Protein AF-A0AAJ1PBZ9-F1 (afdb_monomer)

Sequence (49 aa):
MNKPRPTSGAQFKVGPRGGVVPYARVVHIDAGDRLPPTQEEGHRWRRRS

Radius of gyration: 10.26 Å; Cα contacts (8 Å, |Δi|>4): 83; chains: 1; bounding box: 25×22×24 Å

Secondary structure (DSSP, 8-state):
--PPPPPSEEEEEE-TTSPBPTTPPEEEE-TTPPPPPPSSTT-EEEE--

pLDDT: mean 73.84, std 10.81, range [37.62, 85.0]

Solvent-accessible surface area (backbone atoms only — not comparable to full-atom values): 3164 Å² total; per-residue (Å²): 133,88,75,78,68,50,69,60,44,49,29,34,43,22,30,70,85,68,42,87,41,86,87,46,58,73,44,80,44,53,63,75,45,78,80,75,84,61,97,52,88,66,42,42,80,40,75,61,126

Mean predicted aligned error: 7.33 Å

Organism: NCBI:txid630129

Foldseek 3Di:
DPDDFDAFAKKWKAALVRHDDVVTDIDGAHGPGDDDDDPDPSIDIDGDD

Structure (mmCIF, N/CA/C/O backbone):
data_AF-A0AAJ1PBZ9-F1
#
_entry.id   AF-A0AAJ1PBZ9-F1
#
loop_
_atom_site.group_PDB
_atom_site.id
_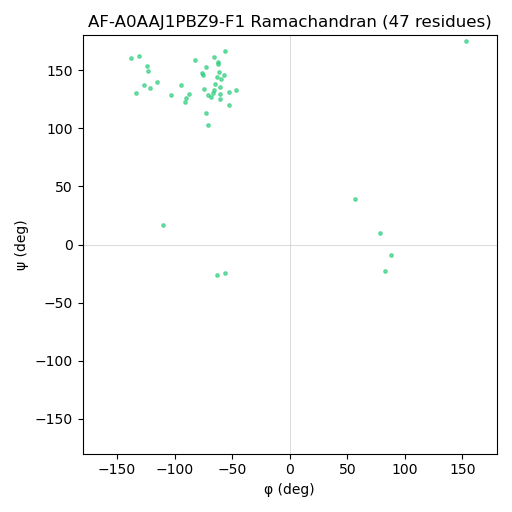atom_site.type_symbol
_atom_site.label_atom_id
_atom_site.label_alt_id
_atom_site.label_comp_id
_atom_site.label_asym_id
_atom_site.label_entity_id
_atom_site.label_seq_id
_atom_site.pdbx_PDB_ins_code
_atom_site.Cartn_x
_atom_site.Cartn_y
_atom_site.Cartn_z
_atom_site.occupancy
_atom_site.B_iso_or_equiv
_atom_site.auth_seq_id
_atom_site.auth_comp_id
_atom_site.auth_asym_id
_atom_site.auth_atom_id
_atom_site.pdbx_PDB_model_num
ATOM 1 N N . MET A 1 1 ? 12.225 12.551 3.010 1.00 37.62 1 MET A N 1
ATOM 2 C CA . MET A 1 1 ? 12.452 11.086 3.052 1.00 37.62 1 MET A CA 1
ATOM 3 C C . MET A 1 1 ? 12.149 10.492 1.682 1.00 37.62 1 MET A C 1
ATOM 5 O O . MET A 1 1 ? 10.985 10.450 1.300 1.00 37.62 1 MET A O 1
ATOM 9 N N . ASN A 1 2 ? 13.173 10.067 0.937 1.00 41.06 2 ASN A N 1
ATOM 10 C CA . ASN A 1 2 ? 12.996 9.343 -0.326 1.00 41.06 2 ASN A CA 1
ATOM 11 C C . ASN A 1 2 ? 12.466 7.938 -0.012 1.00 41.06 2 ASN A C 1
ATOM 13 O O . ASN A 1 2 ? 13.211 7.097 0.482 1.00 41.06 2 ASN A O 1
ATOM 17 N N . LYS A 1 3 ? 11.164 7.697 -0.221 1.00 50.00 3 LYS A N 1
ATOM 18 C CA . LYS A 1 3 ? 10.588 6.353 -0.064 1.00 50.00 3 LYS A CA 1
ATOM 19 C C . LYS A 1 3 ? 11.175 5.439 -1.156 1.00 50.00 3 LYS A C 1
ATOM 21 O O . LYS A 1 3 ? 11.162 5.849 -2.318 1.00 50.00 3 LYS A O 1
ATOM 26 N N . PRO A 1 4 ? 11.685 4.240 -0.817 1.00 54.81 4 PRO A N 1
ATOM 27 C CA . PRO A 1 4 ? 12.193 3.298 -1.810 1.00 54.81 4 PRO A CA 1
ATOM 28 C C . PRO A 1 4 ? 11.078 2.917 -2.789 1.00 54.81 4 PRO A C 1
ATOM 30 O O . PRO A 1 4 ? 9.912 2.809 -2.397 1.00 54.81 4 PRO A O 1
ATOM 33 N N . ARG A 1 5 ? 11.430 2.753 -4.070 1.00 59.16 5 ARG A N 1
ATOM 34 C CA . ARG A 1 5 ? 10.465 2.337 -5.094 1.00 59.16 5 ARG A CA 1
ATOM 35 C C . ARG A 1 5 ? 9.978 0.921 -4.773 1.00 59.16 5 ARG A C 1
ATOM 37 O O . ARG A 1 5 ? 10.789 0.087 -4.365 1.00 59.16 5 ARG A O 1
ATOM 44 N N . PRO A 1 6 ? 8.677 0.648 -4.919 1.00 59.88 6 PRO A N 1
ATOM 45 C CA . PRO A 1 6 ? 8.148 -0.680 -4.671 1.00 59.88 6 PRO A CA 1
ATOM 46 C C . PRO A 1 6 ? 8.739 -1.694 -5.656 1.00 59.88 6 PRO A C 1
ATOM 48 O O . PRO A 1 6 ? 8.985 -1.402 -6.825 1.00 59.88 6 PRO A O 1
ATOM 51 N N . THR A 1 7 ? 8.968 -2.902 -5.157 1.00 60.47 7 THR A N 1
ATOM 52 C CA . THR A 1 7 ? 9.208 -4.095 -5.972 1.00 60.47 7 THR A CA 1
ATOM 53 C C . THR A 1 7 ? 7.881 -4.568 -6.571 1.00 60.47 7 THR A C 1
ATOM 55 O O . THR A 1 7 ? 6.850 -4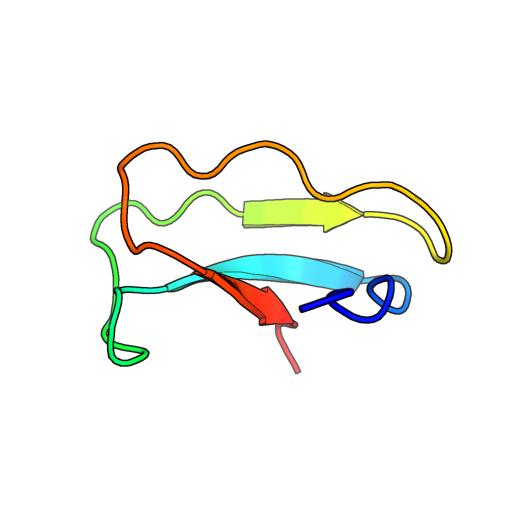.427 -5.908 1.00 60.47 7 THR A O 1
ATOM 58 N N . SER A 1 8 ? 7.894 -5.124 -7.794 1.00 62.19 8 SER A N 1
ATOM 59 C CA . SER A 1 8 ? 6.676 -5.567 -8.498 1.00 62.19 8 SER A CA 1
ATOM 60 C C . SER A 1 8 ? 5.754 -6.380 -7.589 1.00 62.19 8 SER A C 1
ATOM 62 O O . SER A 1 8 ? 6.208 -7.286 -6.879 1.00 62.19 8 SER A O 1
ATOM 64 N N . GLY A 1 9 ? 4.462 -6.063 -7.596 1.00 68.25 9 GLY A N 1
ATOM 65 C CA . GLY A 1 9 ? 3.456 -6.818 -6.852 1.00 68.25 9 GLY A CA 1
ATOM 66 C C . GLY A 1 9 ? 2.230 -6.003 -6.456 1.00 68.25 9 GLY A C 1
ATOM 67 O O . GLY A 1 9 ? 2.159 -4.790 -6.658 1.00 68.25 9 GLY A O 1
ATOM 68 N N . ALA A 1 10 ? 1.250 -6.692 -5.871 1.00 75.88 10 ALA A N 1
ATOM 69 C CA . ALA A 1 10 ? 0.056 -6.059 -5.330 1.00 75.88 10 ALA A CA 1
ATOM 70 C C . ALA A 1 10 ? 0.417 -5.208 -4.104 1.00 75.88 10 ALA A C 1
ATOM 72 O O . ALA A 1 10 ? 1.027 -5.682 -3.143 1.00 75.88 10 ALA A O 1
ATOM 73 N N . GLN A 1 11 ? 0.011 -3.946 -4.115 1.00 79.19 11 GLN A N 1
ATOM 74 C CA . GLN A 1 11 ? 0.158 -3.027 -2.995 1.00 79.19 11 GLN A CA 1
ATOM 75 C C . GLN A 1 11 ? -1.210 -2.620 -2.476 1.00 79.19 11 GLN A C 1
ATOM 77 O O . GLN A 1 11 ? -2.129 -2.368 -3.251 1.00 79.19 11 GLN A O 1
ATOM 82 N N . PHE A 1 12 ? -1.337 -2.536 -1.156 1.00 80.88 12 PHE A N 1
ATOM 83 C CA . PHE A 1 12 ? -2.561 -2.116 -0.490 1.00 80.88 12 PHE A CA 1
ATOM 84 C C . PHE A 1 12 ? -2.306 -0.920 0.425 1.00 80.88 12 PHE A C 1
ATOM 86 O O . PHE A 1 12 ? -1.211 -0.735 0.968 1.00 80.88 12 PHE A O 1
ATOM 93 N N . LYS A 1 13 ? -3.327 -0.079 0.573 1.00 80.62 13 LYS A N 1
ATOM 94 C CA . LYS A 1 13 ? -3.284 1.104 1.434 1.00 80.62 13 LYS A CA 1
ATOM 95 C C . LYS A 1 13 ? -3.381 0.690 2.909 1.00 80.62 13 LYS A C 1
ATOM 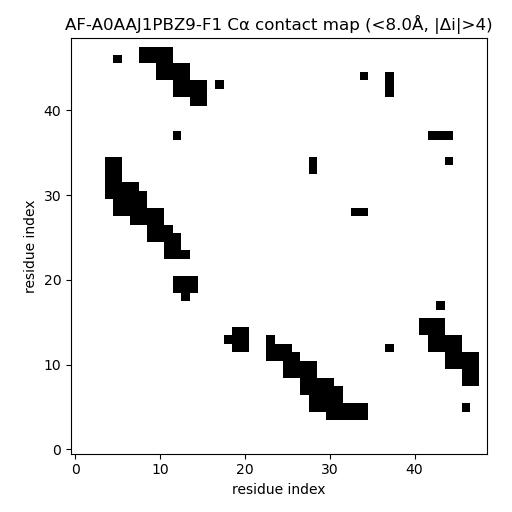97 O O . LYS A 1 13 ? -4.238 -0.103 3.286 1.00 80.62 13 LYS A O 1
ATOM 102 N N . VAL A 1 14 ? -2.525 1.264 3.746 1.00 83.88 14 VAL A N 1
ATOM 103 C CA . VAL A 1 14 ? -2.523 1.109 5.206 1.00 83.88 14 VAL A CA 1
ATOM 104 C C . VAL A 1 14 ? -2.607 2.466 5.893 1.00 83.88 14 VAL A C 1
ATOM 106 O O . VAL A 1 14 ? -2.179 3.483 5.344 1.00 83.88 14 VAL A O 1
ATOM 109 N N . GLY A 1 15 ? -3.152 2.463 7.108 1.00 79.62 15 GLY A N 1
ATOM 110 C CA . GLY A 1 15 ? -3.276 3.605 8.007 1.00 79.62 15 GLY A CA 1
ATOM 111 C C . GLY A 1 15 ? -1.935 4.280 8.312 1.00 79.62 15 GLY A C 1
ATOM 112 O O . GLY A 1 15 ? -0.875 3.672 8.127 1.00 79.62 15 GLY A O 1
ATOM 113 N N . PRO A 1 16 ? -1.951 5.492 8.887 1.00 75.06 16 PRO A N 1
ATOM 114 C CA . PRO A 1 16 ? -0.740 6.203 9.306 1.00 75.06 16 PRO A CA 1
ATOM 115 C C . PRO A 1 16 ? 0.162 5.432 10.273 1.00 75.06 16 PRO A C 1
ATOM 117 O O . PRO A 1 16 ? 1.374 5.651 10.286 1.00 75.06 16 PRO A O 1
ATOM 120 N N . ARG A 1 17 ? -0.404 4.476 11.018 1.00 77.81 17 ARG A N 1
ATOM 121 C CA . ARG A 1 17 ? 0.320 3.561 11.916 1.00 77.81 17 ARG A CA 1
ATOM 122 C C . ARG A 1 17 ? 0.361 2.107 11.427 1.00 77.81 17 ARG A C 1
ATOM 124 O O . ARG A 1 17 ? 0.624 1.208 12.210 1.00 77.81 17 ARG A O 1
ATOM 131 N N . GLY A 1 18 ? 0.072 1.856 10.149 1.00 70.12 18 GLY A N 1
ATOM 132 C CA . GLY A 1 18 ? -0.006 0.497 9.599 1.00 70.12 18 GLY A CA 1
ATOM 133 C C . GLY A 1 18 ? -1.310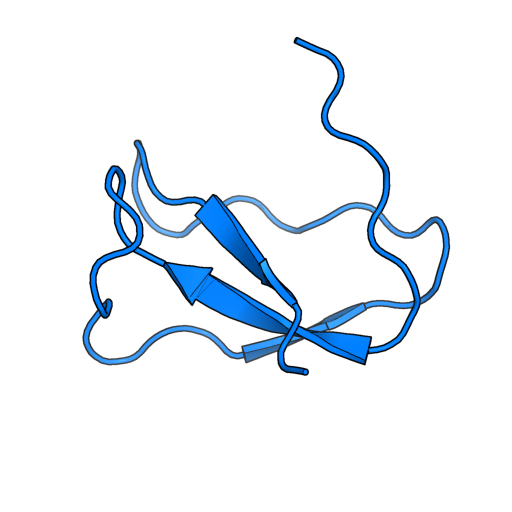 -0.246 9.915 1.00 70.12 18 GLY A C 1
ATOM 134 O O . GLY A 1 18 ? -1.399 -1.439 9.641 1.00 70.12 18 GLY A O 1
ATOM 135 N N . GLY A 1 19 ? -2.311 0.451 10.466 1.00 76.25 19 GLY A N 1
ATOM 136 C CA . GLY A 1 19 ? -3.656 -0.087 10.685 1.00 76.25 19 GLY A CA 1
ATOM 137 C C . GLY A 1 19 ? -4.390 -0.397 9.378 1.00 76.25 19 GLY A C 1
ATOM 138 O O . GLY A 1 19 ? -4.028 0.103 8.309 1.00 76.25 19 GLY A O 1
ATOM 139 N N . VAL A 1 20 ? -5.427 -1.225 9.465 1.00 75.38 20 VAL A N 1
ATOM 140 C CA . VAL A 1 20 ? -6.265 -1.585 8.316 1.00 75.38 20 VAL A CA 1
ATOM 141 C C . VAL A 1 20 ? -7.113 -0.379 7.916 1.00 75.38 20 VAL A C 1
ATOM 143 O O . VAL A 1 20 ? -7.782 0.215 8.756 1.00 75.38 20 VAL A O 1
ATOM 146 N N . VAL A 1 21 ? -7.074 -0.016 6.633 1.00 78.44 21 VAL A N 1
ATOM 147 C CA . VAL A 1 21 ? -7.985 0.983 6.062 1.00 78.44 21 VAL A CA 1
ATOM 148 C C . VAL A 1 21 ? -9.208 0.232 5.538 1.00 78.44 21 VAL A C 1
ATOM 150 O O . VAL A 1 21 ? -9.035 -0.669 4.710 1.00 78.44 21 VAL A O 1
ATOM 153 N N . PRO A 1 22 ? -10.429 0.549 5.996 1.00 74.88 22 PRO A N 1
ATOM 154 C CA . PRO A 1 22 ? -11.628 -0.038 5.412 1.00 74.88 22 PRO A CA 1
ATOM 155 C C . PRO A 1 22 ? -11.700 0.345 3.928 1.00 74.88 22 PRO A C 1
ATOM 157 O O . PRO A 1 22 ? -11.417 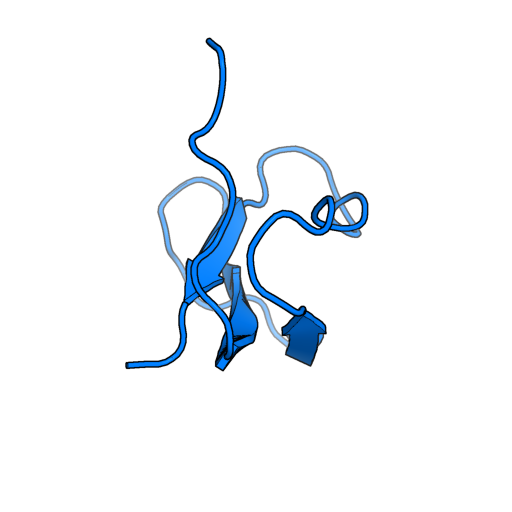1.485 3.567 1.00 74.88 22 PRO A O 1
ATOM 160 N N . TYR A 1 23 ? -12.027 -0.620 3.064 1.00 74.31 23 TYR A N 1
ATOM 161 C CA . TYR A 1 23 ? -11.998 -0.447 1.603 1.00 74.31 23 TYR A CA 1
ATOM 162 C C . TYR A 1 23 ? -10.624 -0.011 1.063 1.00 74.31 23 TYR A C 1
ATOM 164 O O . TYR A 1 23 ? -10.522 0.817 0.156 1.00 74.31 23 TYR A O 1
ATOM 172 N N . ALA A 1 24 ? -9.542 -0.566 1.625 1.00 76.00 24 ALA A N 1
ATOM 173 C CA . ALA A 1 24 ? -8.189 -0.316 1.146 1.00 76.00 24 ALA A CA 1
ATOM 174 C C . ALA A 1 24 ? -8.079 -0.593 -0.360 1.00 76.00 24 ALA A C 1
ATOM 176 O O . ALA A 1 24 ? -8.280 -1.715 -0.827 1.00 76.00 24 ALA A O 1
ATOM 177 N N . ARG A 1 25 ? -7.702 0.438 -1.119 1.00 81.62 25 ARG A N 1
ATOM 178 C CA . ARG A 1 25 ? -7.398 0.297 -2.540 1.00 81.62 25 ARG A CA 1
ATOM 179 C C . ARG A 1 25 ? -6.233 -0.677 -2.709 1.00 81.62 25 ARG A C 1
ATOM 181 O O . ARG A 1 25 ? -5.197 -0.508 -2.062 1.00 81.62 25 ARG A O 1
ATOM 188 N N . VAL A 1 26 ? -6.410 -1.662 -3.586 1.00 82.12 26 VAL A N 1
ATOM 189 C CA . VAL A 1 26 ? -5.343 -2.556 -4.043 1.00 82.12 26 VAL A CA 1
ATOM 190 C C . VAL A 1 26 ? -4.928 -2.111 -5.437 1.00 82.12 26 VAL A C 1
ATOM 192 O O . VAL A 1 26 ? -5.776 -1.915 -6.306 1.00 82.12 26 VAL A O 1
ATOM 195 N N . VAL A 1 27 ? -3.632 -1.915 -5.641 1.00 81.50 27 VAL A N 1
ATOM 196 C CA . VAL A 1 27 ? -3.050 -1.535 -6.930 1.00 81.50 27 VAL A CA 1
ATOM 197 C C . VAL A 1 27 ? -1.950 -2.521 -7.290 1.00 81.50 27 VAL A C 1
ATOM 199 O O . VAL A 1 27 ? -1.158 -2.909 -6.432 1.00 81.50 27 VAL A O 1
ATOM 202 N N . HIS A 1 28 ? -1.902 -2.938 -8.551 1.00 82.50 28 HIS A N 1
ATOM 203 C CA . HIS A 1 28 ? -0.734 -3.619 -9.098 1.00 82.50 28 HIS A CA 1
ATOM 204 C C . HIS A 1 28 ? 0.235 -2.565 -9.613 1.00 82.50 28 HIS A C 1
ATOM 206 O O . HIS A 1 28 ? -0.175 -1.638 -10.306 1.00 82.50 28 HIS A O 1
ATOM 212 N N . ILE A 1 29 ? 1.490 -2.675 -9.192 1.00 78.94 29 ILE A N 1
ATOM 213 C CA . ILE A 1 29 ? 2.545 -1.714 -9.499 1.00 78.94 29 ILE A CA 1
ATOM 214 C C . ILE A 1 29 ? 3.755 -2.532 -9.923 1.00 78.94 29 ILE A C 1
ATOM 216 O O . ILE A 1 29 ? 4.138 -3.477 -9.223 1.00 78.94 29 ILE A O 1
ATOM 220 N N . ASP A 1 30 ? 4.339 -2.165 -11.054 1.00 76.56 30 ASP A N 1
ATOM 221 C CA . ASP A 1 30 ? 5.550 -2.786 -11.568 1.00 76.56 30 ASP A CA 1
ATOM 222 C C . ASP A 1 30 ? 6.804 -2.207 -10.903 1.00 76.56 30 ASP A C 1
ATOM 224 O O . ASP A 1 30 ? 6.807 -1.122 -10.316 1.00 76.56 30 ASP A O 1
ATOM 228 N N . ALA A 1 31 ? 7.900 -2.958 -10.952 1.00 72.25 31 ALA A N 1
ATOM 229 C CA . ALA A 1 31 ? 9.161 -2.559 -10.355 1.00 72.25 31 ALA A CA 1
ATOM 230 C C . ALA A 1 31 ? 9.652 -1.252 -10.983 1.00 72.25 31 ALA A C 1
ATOM 232 O O . ALA A 1 31 ? 9.827 -1.140 -12.193 1.00 72.25 31 ALA A O 1
ATOM 233 N N . GLY A 1 32 ? 9.912 -0.263 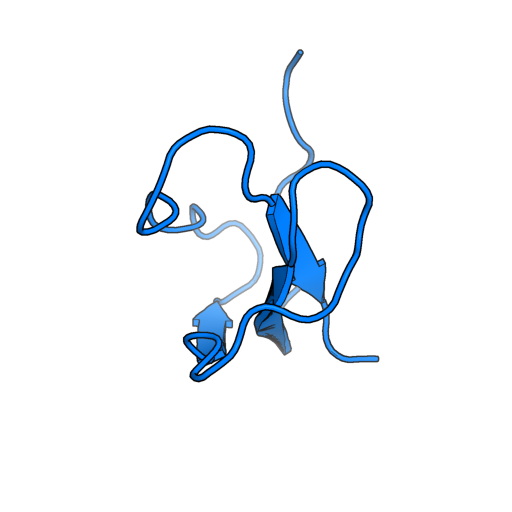-10.130 1.00 75.69 32 GLY A N 1
ATOM 234 C CA . GLY A 1 32 ? 10.368 1.052 -10.569 1.00 75.69 32 GLY A CA 1
ATOM 235 C C . GLY A 1 32 ? 9.248 2.037 -10.903 1.00 75.69 32 GLY A C 1
ATOM 236 O O . GLY A 1 32 ? 9.560 3.224 -11.040 1.00 75.69 32 GLY A O 1
ATOM 237 N N . ASP A 1 33 ? 7.992 1.586 -10.943 1.00 79.62 33 ASP A N 1
ATOM 238 C CA . ASP A 1 33 ? 6.823 2.444 -11.099 1.00 79.62 33 ASP A CA 1
ATOM 239 C C . ASP A 1 33 ? 6.531 3.244 -9.815 1.00 79.62 33 ASP A C 1
ATOM 241 O O . ASP A 1 33 ? 6.919 2.875 -8.693 1.00 79.62 33 ASP A O 1
ATOM 245 N N . ARG A 1 34 ? 5.899 4.411 -9.977 1.00 79.50 34 ARG A N 1
ATOM 246 C CA . ARG A 1 34 ? 5.619 5.311 -8.857 1.00 79.50 34 ARG A CA 1
ATOM 247 C C . ARG A 1 34 ? 4.264 4.979 -8.252 1.00 79.50 34 ARG A C 1
ATOM 249 O O . ARG A 1 34 ? 3.234 5.052 -8.905 1.00 79.50 34 ARG A O 1
ATOM 256 N N . LEU A 1 35 ? 4.267 4.750 -6.942 1.00 79.94 35 LEU A N 1
ATOM 257 C CA . LEU A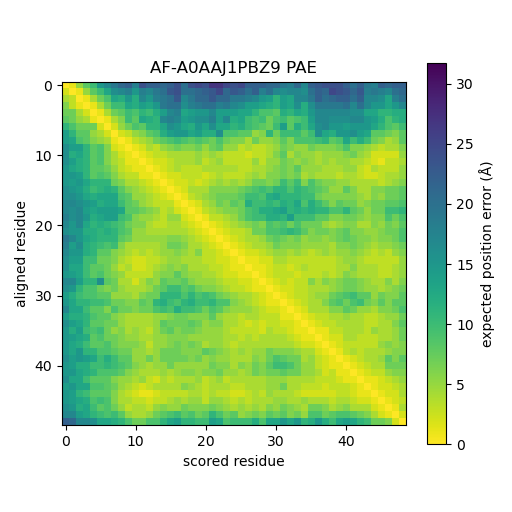 1 35 ? 3.040 4.597 -6.169 1.00 79.94 35 LEU A CA 1
ATOM 258 C C . LEU A 1 35 ? 2.073 5.772 -6.382 1.00 79.94 35 LEU A C 1
ATOM 260 O O . LEU A 1 35 ? 2.495 6.925 -6.218 1.00 79.94 35 LEU A O 1
ATOM 264 N N . PRO A 1 36 ? 0.783 5.505 -6.658 1.00 82.44 36 PRO A N 1
ATOM 265 C CA . PRO A 1 36 ? -0.215 6.558 -6.717 1.00 82.44 36 PRO A CA 1
ATOM 266 C C . PRO A 1 36 ? -0.350 7.242 -5.348 1.00 82.44 36 PRO A C 1
ATOM 268 O O . PRO A 1 36 ? -0.019 6.650 -4.310 1.00 82.44 36 PRO A O 1
ATOM 271 N N . PRO A 1 37 ? -0.849 8.486 -5.304 1.00 82.75 37 PRO A N 1
ATOM 272 C CA . PRO A 1 37 ? -1.154 9.139 -4.040 1.00 82.75 37 PRO A CA 1
ATOM 273 C C . PRO A 1 37 ? -2.148 8.298 -3.231 1.00 82.75 37 PRO A C 1
ATOM 275 O O . PRO A 1 37 ? -3.016 7.606 -3.773 1.00 82.75 37 PRO A O 1
ATOM 278 N N . THR A 1 38 ? -2.006 8.329 -1.910 1.00 82.94 38 THR A N 1
ATOM 279 C CA . THR A 1 38 ? -2.969 7.685 -1.021 1.00 82.94 38 THR A CA 1
ATOM 280 C C . THR A 1 38 ? -4.236 8.525 -0.930 1.00 82.94 38 THR A C 1
ATOM 282 O O . THR A 1 38 ? -4.176 9.746 -0.976 1.00 82.94 38 THR A O 1
ATOM 285 N N . GLN A 1 39 ? -5.386 7.870 -0.769 1.00 78.81 39 GLN A N 1
ATOM 286 C CA . GLN A 1 39 ? -6.693 8.542 -0.792 1.00 78.81 39 GLN A CA 1
ATOM 287 C C . GLN A 1 39 ? -6.892 9.569 0.339 1.00 78.81 39 GLN A C 1
ATOM 289 O O . GLN A 1 39 ? -7.652 10.508 0.158 1.00 78.81 39 GLN A O 1
ATOM 294 N N . GLU A 1 40 ? -6.208 9.422 1.479 1.00 79.06 40 GLU A N 1
ATOM 295 C CA . GLU A 1 40 ? -6.175 10.471 2.512 1.00 79.06 40 GLU A CA 1
ATOM 296 C C . GLU A 1 40 ? -4.749 10.615 3.053 1.00 79.06 40 GLU A C 1
ATOM 298 O O . GLU A 1 40 ? -3.931 9.691 2.915 1.00 79.06 40 GLU A O 1
ATOM 303 N N . GLU A 1 41 ? -4.465 11.754 3.679 1.00 77.81 41 GLU A N 1
ATOM 304 C CA . GLU A 1 41 ? -3.166 12.077 4.264 1.00 77.81 41 GLU A CA 1
ATOM 305 C C . GLU A 1 41 ? -2.776 11.097 5.385 1.00 77.81 41 GLU A C 1
ATOM 307 O O . GLU A 1 41 ? -3.612 10.502 6.063 1.00 77.81 41 GLU A O 1
ATOM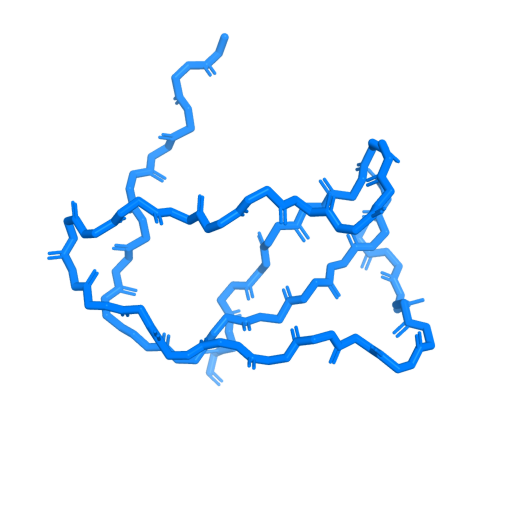 312 N N . GLY A 1 42 ? -1.473 10.861 5.543 1.00 77.75 42 GLY A N 1
ATOM 313 C CA . GLY A 1 42 ? -0.927 9.965 6.564 1.00 77.75 42 GLY A CA 1
ATOM 314 C C . GLY A 1 42 ? -0.937 8.488 6.173 1.00 77.75 42 GLY A C 1
ATOM 315 O O . GLY A 1 42 ? -0.102 7.729 6.662 1.00 77.75 42 GLY A O 1
ATOM 316 N N . HIS A 1 43 ? -1.789 8.075 5.240 1.00 85.00 43 HIS A N 1
ATOM 317 C CA . HIS A 1 43 ? -1.792 6.711 4.730 1.00 85.00 43 HIS A CA 1
ATOM 318 C C . HIS A 1 43 ? -0.485 6.329 4.029 1.00 85.00 43 HIS A C 1
ATOM 320 O 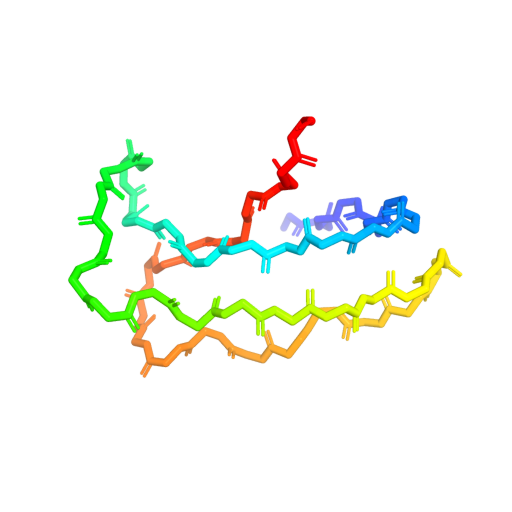O . HIS A 1 43 ? 0.277 7.154 3.517 1.00 85.00 43 HIS A O 1
ATOM 326 N N . ARG A 1 44 ? -0.208 5.028 4.006 1.00 83.06 44 ARG A N 1
ATOM 327 C CA . ARG A 1 44 ? 0.979 4.461 3.367 1.00 83.06 44 ARG A CA 1
ATOM 328 C C . ARG A 1 44 ? 0.581 3.302 2.472 1.00 83.06 44 ARG A C 1
ATOM 330 O O . ARG A 1 44 ? -0.498 2.743 2.608 1.00 83.06 44 ARG A O 1
ATOM 337 N N . TRP A 1 45 ? 1.472 2.941 1.566 1.00 81.81 45 TRP A N 1
ATOM 338 C CA . TRP A 1 45 ? 1.355 1.711 0.800 1.00 81.81 45 TRP A CA 1
ATOM 339 C C . TRP A 1 45 ? 2.160 0.624 1.488 1.00 81.81 45 TRP A C 1
ATOM 341 O O . TRP A 1 45 ? 3.278 0.869 1.950 1.00 81.81 45 TRP A O 1
ATOM 351 N N . ARG A 1 46 ? 1.581 -0.569 1.565 1.00 80.81 46 ARG A N 1
ATOM 352 C CA . ARG A 1 46 ? 2.258 -1.774 2.019 1.00 80.81 46 ARG A CA 1
ATOM 353 C C . ARG A 1 46 ? 2.183 -2.805 0.904 1.00 80.81 46 ARG A C 1
ATOM 355 O O . ARG A 1 46 ? 1.134 -2.997 0.292 1.00 80.81 46 ARG A O 1
ATOM 362 N N . ARG A 1 47 ? 3.312 -3.454 0.629 1.00 77.25 47 ARG A N 1
ATOM 363 C CA . ARG A 1 47 ? 3.355 -4.589 -0.289 1.00 77.25 47 ARG A CA 1
ATOM 364 C C . ARG A 1 47 ? 2.563 -5.733 0.334 1.00 77.25 47 ARG A C 1
ATOM 366 O O . ARG A 1 47 ? 2.730 -6.016 1.522 1.00 77.25 47 ARG A O 1
ATOM 373 N N . ARG A 1 48 ? 1.687 -6.353 -0.450 1.00 68.00 48 ARG A N 1
ATOM 374 C CA . ARG A 1 48 ? 1.092 -7.634 -0.087 1.00 68.00 48 ARG A CA 1
ATOM 375 C C . ARG A 1 48 ? 2.199 -8.675 -0.246 1.00 68.00 48 ARG A C 1
ATOM 377 O O . ARG A 1 48 ? 2.730 -8.809 -1.347 1.00 68.00 48 ARG A O 1
ATOM 384 N N . SER A 1 49 ? 2.631 -9.257 0.874 1.00 58.62 49 SER A N 1
ATOM 385 C CA . SER A 1 49 ? 3.550 -10.402 0.872 1.00 58.62 49 SER A CA 1
ATOM 386 C C . SER A 1 49 ? 2.924 -11.594 0.172 1.00 58.62 49 SER A C 1
ATOM 388 O O . SER A 1 49 ? 1.676 -11.701 0.221 1.00 58.62 49 SER A O 1
#

InterPro domains:
  IPR025549 YjzC-like protein [PF14168] (6-47)